Protein 2YZ8 (pdb70)

B-factor: mean 21.52, std 5.82, range [11.27, 59.49]

Radius of gyration: 12.81 Å; Cα contacts (8 Å, |Δi|>4): 203; chains: 1; bounding box: 39×22×26 Å

Nearest PDB structures (foldseek):
  2yz8-assembly1_A  TM=1.011E+00  e=6.140E-19  Homo sapiens
  2edl-assembly1_A  TM=9.535E-01  e=2.512E-12  Homo sapiens
  2edh-as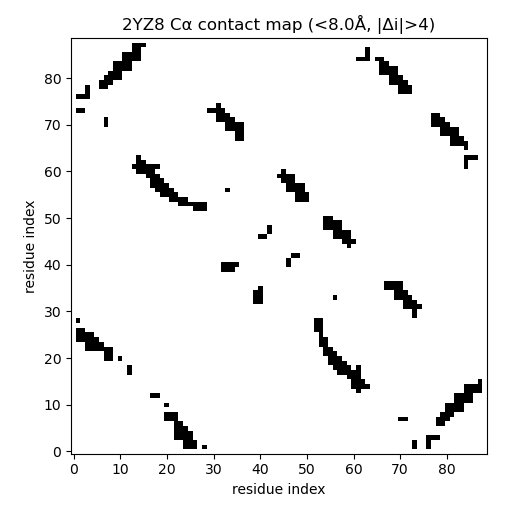sembly1_A  TM=9.503E-01  e=4.238E-12  Homo sapiens
  2edr-assembly1_A  TM=9.315E-01  e=1.920E-11  Homo sapiens
  2edt-assembly1_A  TM=9.266E-01  e=1.467E-10  Homo sapiens

Sequence (89 aa):
PVRFQEALKDLEVLEGGAATLRCVLSSVAAPVKWCYGNNVLRPGDKYSLRQEGALELVVRNLRPQDSGRYSCSFGDQTTSATLTVTALP

Secondary structure (DSSP, 8-state):
---EEE----EEEETTS-EEEE-EESS-----EEEETTEEP--SSSEEEE-----EEEE-S--GGG-EEEEEEETTEEEEEEEEEE---

InterPro domains:
  IPR000048 IQ motif, EF-hand binding site [PF00612] (4874-4893)
  IPR000048 IQ motif, EF-hand binding site [SM00015] (4871-4893)
  IPR000219 Dbl homology domain [PF00621] (5697-5871)
  IPR000219 Dbl homology domain [PS50010] (5693-5877)
  IPR000219 Dbl homology domain [SM00325] (5697-5876)
  IPR000719 Protein kinase domain [PF00069] (6468-6721)
  IPR000719 Protein kinase domain [PF00069] (7675-7924)
  IPR000719 Protein kinase domain [PS50011] (6468-6721)
  IPR000719 Protein kinase domain [PS50011] (7672-7924)
  IPR000719 Protein kinase domain [SM00220] (6468-6721)
  IPR000719 Protein kinase domain [SM00220] (7672-7924)
  IPR001452 SH3 domain [PS50002] (5600-5667)
  IPR001849 Pleckstrin homology domain [PS50003] (5895-6004)
  IPR001849 Pleckstrin homology domain [SM00233] (5896-6006)
  IPR003598 Immunoglobulin subtype 2 [SM00408] (22-89)
  IPR003598 Immunoglobulin subtype 2 [SM00408] (122-191)
  IPR003598 Immunoglobulin subtype 2 [SM00408] (250-318)
  IPR003598 Immunoglobulin subtype 2 [SM00408] (345-411)
  IPR003598 Immunoglobulin subtype 2 [SM00408] (721-785)
  IPR003598 Immunoglobulin subtype 2 [SM00408] (810-877)

GO terms:
  GO:0070273 phosphatidylinositol-4-phosphate binding (F, IDA)
  GO:0005546 phosphatidylinositol-4,5-bisphosphate binding (F, IDA)
  GO:0005547 phosphatidylinositol-3,4,5-trisphosphate binding (F, IDA)
  GO:0032266 phosphatidylinositol-3-phosphate binding (F, IDA)
  GO:0043325 phosphatidylinositol-3,4-bisphosphate binding (F, IDA)
  GO:0010314 phosphatidylinositol-5-phosphate binding (F, IDA)
  GO:0005085 guanyl-nucleotide exchange factor activity (F, TAS)
  GO:0005829 cytosol (C, TAS)
  GO:0051056 regulation of small GTPase mediated signal transduction (P, TAS)
  GO:0005515 protein binding (F, IPI)
  GO:0045214 sarcomere organization (P, TAS)
  GO:0030506 ankyrin binding (F, IPI)
  GO:0031432 titin binding (F, IPI)
  GO:0005829 cytosol (C, IDA)

Solvent-accessible surface area: 5392 Å² total

Organism: Homo sapiens (NCBI:txid9606)

CATH classification: 2.60.40.10

Foldseek 3Di:
DKAFPFFWEAEEEEAQAKDKIDTFIPWFDDDKWKDFPNHTDDDDPQWHWDDDTGTIIIGHRGDQVSWFKMKMDDDPYIHIYTYGYDYDD

Structure (mmCIF, N/CA/C/O backbone):
data_2YZ8
#
_entry.id   2YZ8
#
_cell.length_a   43.358
_cell.length_b   43.358
_cell.length_c   102.316
_cell.angle_alpha   90.00
_cell.angle_beta   90.00
_cell.angle_gamma   90.00
#
_symmetry.space_group_name_H-M   'P 43 21 2'
#
loop_
_entity.id
_entity.type
_entity.pdbx_description
1 polymer Obscurin
2 water water
#
loop_
_atom_site.group_PDB
_atom_site.id
_atom_site.type_symbol
_atom_site.label_atom_id
_atom_site.label_alt_id
_atom_site.label_comp_id
_atom_site.label_asym_id
_atom_site.label_entity_id
_atom_site.label_seq_id
_atom_site.pdb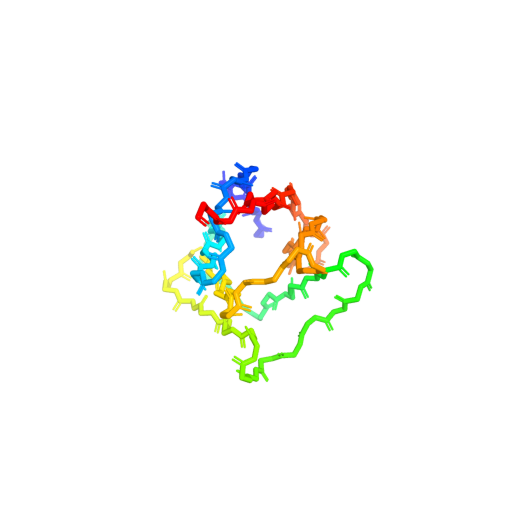x_PDB_ins_code
_atom_site.Cartn_x
_atom_site.Cartn_y
_atom_site.Cartn_z
_atom_site.occupancy
_atom_site.B_iso_or_equiv
_atom_site.auth_seq_id
_atom_site.auth_comp_id
_atom_site.auth_asym_id
_atom_site.auth_atom_id
_atom_site.pdbx_PDB_model_num
ATOM 1 N N . PRO A 1 8 ? 25.444 12.597 34.807 1.00 24.42 459 PRO A N 1
ATOM 2 C CA . PRO A 1 8 ? 24.328 11.803 35.319 1.00 24.40 459 PRO A CA 1
ATOM 3 C C . PRO A 1 8 ? 23.211 12.682 35.884 1.00 24.37 459 PRO A C 1
ATOM 4 O O . PRO A 1 8 ? 23.483 13.652 36.595 1.00 24.49 459 PRO A O 1
ATOM 8 N N . VAL A 1 9 ? 21.966 12.332 35.567 1.00 24.16 460 VAL A N 1
ATOM 9 C CA . VAL A 1 9 ? 20.810 13.176 35.871 1.00 24.02 460 VAL A CA 1
ATOM 10 C C . VAL A 1 9 ? 20.415 13.120 37.351 1.00 24.02 460 VAL A C 1
ATOM 11 O O . VAL A 1 9 ? 20.212 12.042 37.913 1.00 24.16 460 VAL A O 1
ATOM 15 N N . ARG A 1 10 ? 20.314 14.296 37.966 1.00 23.84 461 ARG A N 1
ATOM 16 C CA . ARG A 1 10 ? 19.971 14.435 39.380 1.00 23.94 461 ARG A CA 1
ATOM 17 C C . ARG A 1 10 ? 18.768 15.358 39.541 1.00 23.86 461 ARG A C 1
ATOM 18 O O . ARG A 1 10 ? 18.520 16.215 38.692 1.00 24.01 461 ARG A O 1
ATOM 26 N N . PHE A 1 11 ? 18.024 15.189 40.631 1.00 24.07 462 PHE A N 1
ATOM 27 C CA . PHE A 1 11 ? 17.003 16.167 40.999 1.00 24.02 462 PHE A CA 1
ATOM 28 C C . PHE A 1 11 ? 17.683 17.437 41.491 1.00 24.27 462 PHE A C 1
ATOM 29 O O . PHE A 1 11 ? 18.202 17.487 42.600 1.00 24.30 462 PHE A O 1
ATOM 37 N N . GLN A 1 12 ? 17.710 18.447 40.626 1.00 24.41 463 GLN A N 1
ATOM 38 C CA . GLN A 1 12 ? 18.353 19.723 40.925 1.00 24.52 463 GLN A CA 1
ATOM 39 C C . GLN A 1 12 ? 17.551 20.498 41.969 1.00 24.60 463 GLN A C 1
ATOM 40 O O . GLN A 1 12 ? 18.123 21.142 42.850 1.00 24.26 463 GLN A O 1
ATOM 46 N N . GLU A 1 13 ? 16.226 20.430 41.854 1.00 24.39 464 GLU A N 1
ATOM 47 C CA . GLU A 1 13 ? 15.327 20.993 42.859 1.00 24.41 464 GLU A CA 1
ATOM 48 C C . GLU A 1 13 ? 14.428 19.895 43.402 1.00 24.43 464 GLU A C 1
ATOM 49 O O . GLU A 1 13 ? 13.693 19.244 42.654 1.00 24.48 464 GLU A O 1
ATOM 52 N N . ALA A 1 14 ? 14.507 19.696 44.711 1.00 24.10 465 ALA A N 1
ATOM 53 C CA . ALA A 1 14 ? 13.743 18.671 45.403 1.00 24.16 465 ALA A CA 1
ATOM 54 C C . ALA A 1 14 ? 12.247 19.000 45.465 1.00 23.93 465 ALA A C 1
ATOM 55 O O . ALA A 1 14 ? 11.858 20.163 45.389 1.00 24.31 465 ALA A O 1
ATOM 57 N N . LEU A 1 15 ? 11.422 17.962 45.585 1.00 23.72 466 LEU A N 1
ATOM 58 C CA . LEU A 1 15 ? 10.010 18.108 45.964 1.00 23.53 466 LEU A CA 1
ATOM 59 C C . LEU A 1 15 ? 9.861 18.837 47.297 1.00 23.57 466 LEU A C 1
ATOM 60 O O . LEU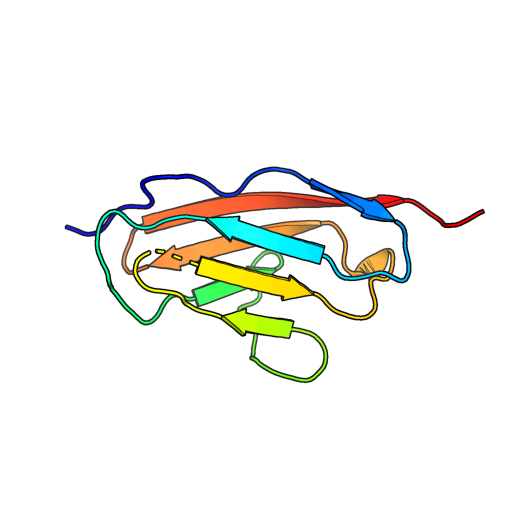 A 1 15 ? 10.647 18.619 48.217 1.00 23.51 466 LEU A O 1
ATOM 65 N N . LYS A 1 16 ? 8.839 19.682 47.394 1.00 23.72 467 LYS A N 1
ATOM 66 C CA . LYS A 1 16 ? 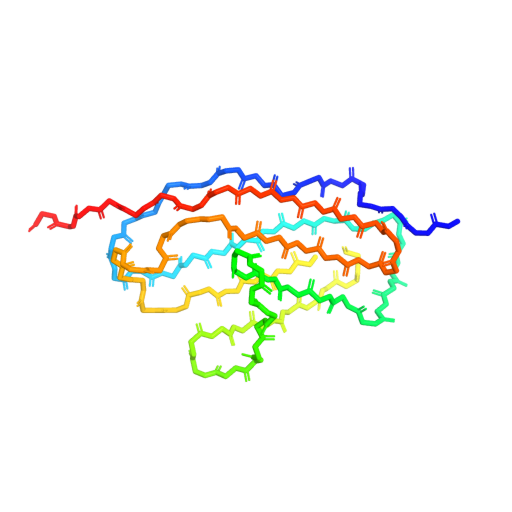8.572 20.468 48.595 1.00 23.77 467 LYS A CA 1
ATOM 67 C C . LYS A 1 16 ? 7.316 19.961 49.298 1.00 23.98 467 LYS A C 1
ATOM 68 O O . LYS A 1 16 ? 6.351 19.559 48.638 1.00 24.17 467 LYS A O 1
ATOM 71 N N . ASP A 1 17 ? 7.342 19.971 50.630 1.00 23.93 468 ASP A N 1
ATOM 72 C CA . ASP A 1 17 ? 6.165 19.667 51.443 1.00 24.19 468 ASP A CA 1
ATOM 73 C C . ASP A 1 17 ? 5.079 20.701 51.179 1.00 24.22 468 ASP A C 1
ATOM 74 O O . ASP A 1 17 ? 5.351 21.902 51.199 1.00 24.47 468 ASP A O 1
ATOM 79 N N . LEU A 1 18 ? 3.854 20.238 50.948 1.00 23.87 469 LEU A N 1
ATOM 80 C CA . LEU A 1 18 ? 2.725 21.146 50.723 1.00 23.86 469 LEU A CA 1
ATOM 81 C C . LEU A 1 18 ? 1.509 20.890 51.599 1.00 23.34 469 LEU A C 1
ATOM 82 O O . LEU A 1 18 ? 1.273 19.771 52.051 1.00 23.14 469 LEU A O 1
ATOM 87 N N . GLU A 1 19 ? 0.744 21.955 51.818 1.00 23.04 470 GLU A N 1
ATOM 88 C CA . GLU A 1 19 ? -0.527 21.896 52.529 1.00 23.14 470 GLU A CA 1
ATOM 89 C C . GLU A 1 19 ? -1.604 22.522 51.649 1.00 22.80 470 GLU A C 1
ATOM 90 O O . GLU A 1 19 ? -1.504 23.690 51.277 1.00 22.58 470 GLU A O 1
ATOM 96 N N . VAL A 1 20 ? -2.624 21.737 51.315 1.00 22.74 471 VAL A N 1
ATOM 97 C CA . VAL A 1 20 ? -3.666 22.164 50.377 1.00 22.87 471 VAL A CA 1
ATOM 98 C C . VAL A 1 20 ? -5.046 21.873 50.965 1.00 22.91 471 VAL A C 1
ATOM 99 O O . VAL A 1 20 ? -5.215 20.893 51.692 1.00 22.56 471 VAL A O 1
ATOM 103 N N . LEU A 1 21 ? -6.020 22.726 50.646 1.00 22.91 472 LEU A N 1
ATOM 104 C CA . LEU A 1 21 ? -7.414 22.509 51.042 1.00 23.09 472 LEU A CA 1
ATOM 105 C C . LEU A 1 21 ? -8.014 21.279 50.365 1.00 23.04 472 LEU A C 1
ATOM 106 O O . LEU A 1 21 ? -7.671 20.955 49.226 1.00 23.15 472 LEU A O 1
ATOM 111 N N . GLU A 1 22 ? -8.917 20.613 51.078 1.00 23.10 473 GLU A N 1
ATOM 112 C CA . GLU A 1 22 ? -9.734 19.525 50.544 1.00 23.42 473 GLU A CA 1
ATOM 113 C C . GLU A 1 22 ? -10.522 20.000 49.316 1.00 23.47 473 GLU A C 1
ATOM 114 O O . GLU A 1 22 ? -10.958 21.152 4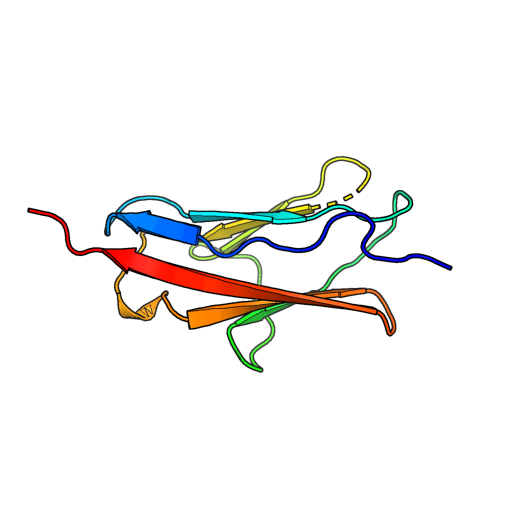9.263 1.00 23.49 473 GLU A O 1
ATOM 120 N N . GLY A 1 23 ? -10.687 19.117 48.334 1.00 23.50 474 GLY A N 1
ATOM 121 C CA . GLY A 1 23 ? -11.516 19.402 47.162 1.00 23.77 474 GLY A CA 1
ATOM 122 C C . GLY A 1 23 ? -10.812 20.030 45.971 1.00 24.05 474 GLY A C 1
ATOM 123 O O . GLY A 1 23 ? -11.336 20.006 44.853 1.00 24.16 474 GLY A O 1
ATOM 124 N N . GLY A 1 24 ? -9.626 20.590 46.199 1.00 24.21 475 GLY A N 1
ATOM 125 C CA . GLY A 1 24 ? -8.895 21.285 45.145 1.00 24.67 475 GLY A CA 1
ATOM 126 C C . GLY A 1 24 ? -8.097 20.362 44.243 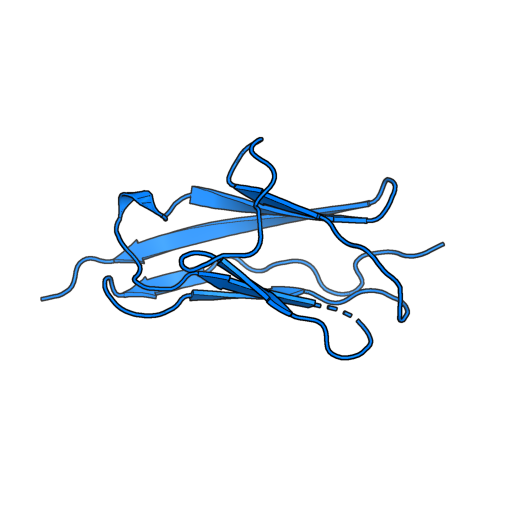1.00 24.79 475 GLY A C 1
ATOM 127 O O . GLY A 1 24 ? -8.519 19.245 43.936 1.00 25.05 475 GLY A O 1
ATOM 128 N N . ALA A 1 25 ? -6.947 20.855 43.798 1.00 24.81 476 ALA A N 1
ATOM 129 C CA . ALA A 1 25 ? -5.965 20.044 43.098 1.00 24.43 476 ALA A CA 1
ATOM 130 C C . ALA A 1 25 ? -4.606 20.360 43.695 1.00 24.19 476 ALA A C 1
ATOM 131 O O . ALA A 1 25 ? -4.284 21.522 43.939 1.00 24.58 476 ALA A O 1
ATOM 133 N N . ALA A 1 26 ? -3.822 19.321 43.954 1.00 23.73 477 ALA A N 1
ATOM 134 C CA . ALA A 1 26 ? -2.468 19.489 44.465 1.00 23.03 477 ALA A CA 1
ATOM 135 C C . ALA A 1 26 ? -1.482 19.375 43.311 1.00 22.40 477 ALA A C 1
ATOM 136 O O . ALA A 1 26 ? -1.532 18.411 42.552 1.00 22.41 477 ALA A O 1
ATOM 138 N N . THR A 1 27 ? -0.603 20.364 43.172 1.00 21.65 478 THR A N 1
ATOM 139 C CA . THR A 1 27 ? 0.459 20.302 42.168 1.00 21.12 478 THR A CA 1
ATOM 140 C C . THR A 1 27 ? 1.826 20.138 42.824 1.00 20.69 478 THR A C 1
ATOM 141 O O . THR A 1 27 ? 2.353 21.077 43.425 1.00 20.89 478 THR A O 1
ATOM 145 N N . LEU A 1 28 ? 2.384 18.937 42.701 1.00 20.09 479 LEU A N 1
ATOM 146 C CA . LEU A 1 28 ? 3.712 18.630 43.222 1.00 19.71 479 LEU A CA 1
ATOM 147 C C . LEU A 1 28 ? 4.751 18.842 42.128 1.00 19.16 479 LEU A C 1
ATOM 148 O O . LEU A 1 28 ? 4.655 18.253 41.047 1.00 18.53 479 LEU A O 1
ATOM 153 N N . ARG A 1 29 ? 5.739 19.686 42.413 1.00 18.46 480 ARG A N 1
ATOM 154 C CA . ARG A 1 29 ? 6.726 20.081 41.406 1.00 18.06 480 ARG A CA 1
ATOM 155 C C . ARG A 1 29 ? 8.158 19.807 41.850 1.00 17.80 480 ARG A C 1
ATOM 156 O O . ARG A 1 29 ? 8.523 20.076 42.996 1.00 17.41 480 ARG A O 1
ATOM 164 N N . CYS A 1 30 ? 8.965 19.283 40.930 1.00 17.25 481 CYS A N 1
ATOM 165 C CA . CYS A 1 30 ? 10.408 19.180 41.133 1.00 17.28 481 CYS A CA 1
ATOM 166 C C . CYS A 1 30 ? 11.147 19.407 39.817 1.00 16.93 481 CYS A C 1
ATOM 167 O O . CYS A 1 30 ? 10.521 19.540 38.761 1.00 17.30 481 CYS A O 1
ATOM 170 N N . VAL A 1 31 ? 12.475 19.476 39.881 1.00 16.72 482 VAL A N 1
ATOM 171 C CA . VAL A 1 31 ? 13.280 19.828 38.706 1.00 16.70 482 VAL A CA 1
ATOM 172 C C . VAL A 1 31 ? 14.501 18.920 38.559 1.00 16.61 482 VAL A C 1
ATOM 173 O O . VAL A 1 31 ? 15.206 18.654 39.535 1.00 15.92 482 VAL A O 1
ATOM 177 N N . LEU A 1 32 ? 14.737 18.449 37.336 1.00 16.60 483 LEU A N 1
ATOM 178 C CA . LEU A 1 32 ? 15.912 17.639 37.004 1.00 17.03 483 LEU A CA 1
ATOM 179 C C . LEU A 1 32 ? 17.078 18.520 36.548 1.00 17.01 483 LEU A C 1
ATOM 180 O O . LEU A 1 32 ? 16.876 19.674 36.162 1.00 17.03 483 LEU A O 1
ATOM 185 N N . SER A 1 33 ? 18.289 17.962 36.573 1.00 17.23 484 SER A N 1
ATOM 186 C CA . SER A 1 33 ? 19.504 18.677 36.140 1.00 17.11 484 SER A CA 1
ATOM 187 C C . SER A 1 33 ? 19.654 18.748 34.620 1.00 17.23 484 SER A C 1
ATOM 188 O O . SER A 1 33 ? 20.484 19.506 34.103 1.00 16.89 484 SER A O 1
ATOM 191 N N . SER A 1 34 ? 18.872 17.937 33.913 1.00 17.33 485 SER A N 1
ATOM 192 C CA . SER A 1 34 ? 18.737 18.059 32.464 1.00 17.60 485 SER A CA 1
ATOM 193 C C . SER A 1 34 ? 17.407 17.460 32.011 1.00 17.34 485 SER A C 1
ATOM 194 O O . SER A 1 34 ? 16.711 16.812 32.793 1.00 17.10 485 SER A O 1
ATOM 197 N N . VAL A 1 35 ? 17.047 17.697 30.755 1.00 16.92 486 VAL A N 1
ATOM 198 C CA . VAL A 1 35 ? 15.801 17.172 30.208 1.00 16.70 486 VAL A CA 1
ATOM 199 C C . VAL A 1 35 ? 15.956 15.668 30.003 1.00 16.49 486 VAL A C 1
ATOM 200 O O . VAL A 1 35 ? 16.655 15.226 29.090 1.00 16.64 486 VAL A O 1
ATOM 204 N N . ALA A 1 36 ? 15.333 14.887 30.880 1.00 16.30 487 ALA A N 1
ATOM 205 C CA . ALA A 1 36 ? 15.391 13.430 30.785 1.00 16.05 487 ALA A CA 1
ATOM 206 C C . ALA A 1 36 ? 14.040 12.807 31.120 1.00 15.90 487 ALA A C 1
ATOM 207 O O . ALA A 1 36 ? 13.210 13.433 31.777 1.00 16.00 487 ALA A O 1
ATOM 209 N N . ALA A 1 37 ? 13.827 11.579 30.650 1.00 15.79 488 ALA A N 1
ATOM 210 C CA . ALA A 1 37 ? 12.579 10.843 30.875 1.00 15.91 488 ALA A CA 1
ATOM 211 C C . ALA A 1 37 ? 12.788 9.349 30.617 1.00 16.10 488 ALA A C 1
ATOM 212 O O . ALA A 1 37 ? 13.759 8.972 29.962 1.00 15.59 488 ALA A O 1
ATOM 214 N N . PRO A 1 38 ? 11.882 8.489 31.129 1.00 16.35 489 PRO A N 1
ATOM 215 C CA . PRO A 1 38 ? 10.730 8.794 31.975 1.00 16.30 489 PRO A CA 1
ATOM 216 C C . PRO A 1 38 ? 11.039 8.809 33.477 1.00 16.37 489 PRO A C 1
ATOM 217 O O . PRO A 1 38 ? 11.933 8.104 33.947 1.00 16.13 489 PRO A O 1
ATOM 221 N N . VAL A 1 39 ? 10.301 9.625 34.218 1.00 16.17 490 VAL A N 1
ATOM 222 C CA . VAL A 1 39 ? 10.380 9.592 35.665 1.00 16.15 490 VAL A CA 1
ATOM 223 C C . VAL A 1 39 ? 9.229 8.739 36.190 1.00 15.72 490 VAL A C 1
ATOM 224 O O . VAL A 1 39 ? 8.242 8.515 35.485 1.00 15.10 490 VAL A O 1
ATOM 228 N N . LYS A 1 40 ? 9.375 8.241 37.411 1.00 15.42 491 LYS A N 1
ATOM 229 C CA . LYS A 1 40 ? 8.301 7.515 38.072 1.00 15.46 491 LYS A CA 1
ATOM 230 C C . LYS A 1 40 ? 7.875 8.290 39.307 1.00 15.69 491 LYS A C 1
ATOM 231 O O . LYS A 1 40 ? 8.718 8.791 40.051 1.00 15.25 491 LYS A O 1
ATOM 234 N N . TRP A 1 41 ? 6.567 8.410 39.496 1.00 16.28 492 TRP A N 1
ATOM 235 C CA . TRP A 1 41 ? 5.998 9.015 40.696 1.00 17.18 492 TRP A CA 1
ATOM 236 C C . TRP A 1 41 ? 5.389 7.935 41.587 1.00 17.88 492 TRP A C 1
ATOM 237 O O . TRP A 1 41 ? 4.838 6.946 41.089 1.00 18.07 492 TRP A O 1
ATOM 248 N N . CYS A 1 42 ? 5.494 8.127 42.898 1.00 18.61 493 CYS A N 1
ATOM 249 C CA . CYS A 1 42 ? 4.970 7.168 43.865 1.00 19.54 493 CYS A CA 1
ATOM 250 C C . CYS A 1 42 ? 4.168 7.843 44.964 1.00 19.15 493 CYS A C 1
ATOM 251 O O . CYS A 1 42 ? 4.447 8.972 45.350 1.00 19.09 493 CYS A O 1
ATOM 254 N N . TYR A 1 43 ? 3.174 7.127 45.467 1.00 19.14 494 TYR A N 1
ATOM 255 C CA . TYR A 1 43 ? 2.517 7.487 46.709 1.00 18.68 494 TYR A CA 1
ATOM 256 C C . TYR A 1 43 ? 2.854 6.370 47.699 1.00 19.03 494 TYR A C 1
ATOM 257 O O . TYR A 1 43 ? 2.440 5.223 47.515 1.00 18.75 494 TYR A O 1
ATOM 266 N N . GLY A 1 44 ? 3.621 6.712 48.735 1.00 19.16 495 GLY A N 1
ATOM 267 C CA . GLY A 1 44 ? 4.270 5.700 49.575 1.00 19.29 495 GLY A CA 1
ATOM 268 C C . GLY A 1 44 ? 5.177 4.838 48.705 1.00 19.16 495 GLY A C 1
ATOM 269 O O . GLY A 1 44 ? 6.056 5.357 47.996 1.00 19.40 495 GLY A O 1
ATOM 270 N N . ASN A 1 45 ? 4.947 3.530 48.726 1.00 18.64 496 ASN A N 1
ATOM 271 C CA . ASN A 1 45 ? 5.683 2.617 47.849 1.00 18.51 496 ASN A CA 1
ATOM 272 C C . ASN A 1 45 ? 4.921 2.226 46.580 1.00 18.57 496 ASN A C 1
ATOM 273 O O . ASN A 1 45 ? 5.389 1.387 45.810 1.00 18.55 496 ASN A O 1
ATOM 278 N N . ASN A 1 46 ? 3.767 2.853 46.363 1.00 18.71 497 ASN A N 1
ATOM 279 C CA . ASN A 1 46 ? 2.916 2.558 45.211 1.00 19.24 497 ASN A CA 1
ATOM 280 C C . ASN A 1 46 ? 3.214 3.464 44.019 1.00 19.11 497 ASN A C 1
ATOM 281 O O . ASN A 1 46 ? 3.049 4.678 44.103 1.00 18.53 497 ASN A O 1
ATOM 286 N N . VAL A 1 47 ? 3.628 2.864 42.906 1.00 18.95 498 VAL A N 1
ATOM 287 C CA . VAL A 1 47 ? 3.918 3.623 41.688 1.00 19.52 498 VAL A CA 1
ATOM 288 C C . VAL A 1 47 ? 2.611 4.031 41.019 1.00 19.58 498 VAL A C 1
ATOM 289 O O . VAL A 1 47 ? 1.725 3.201 40.794 1.00 19.86 498 VAL A O 1
ATOM 293 N N . LEU A 1 48 ? 2.505 5.321 40.725 1.00 19.80 499 LEU A N 1
ATOM 294 C CA . LEU A 1 48 ? 1.271 5.914 40.241 1.00 19.85 499 LEU A CA 1
ATOM 295 C C . LEU A 1 48 ? 1.114 5.743 38.739 1.00 19.83 499 LEU A C 1
ATOM 296 O O . LEU A 1 48 ? 2.100 5.756 37.994 1.00 19.86 499 LEU A O 1
ATOM 301 N N . ARG A 1 49 ? -0.137 5.582 38.318 1.00 19.98 500 ARG A N 1
ATOM 302 C CA . ARG A 1 49 ? -0.500 5.498 36.908 1.00 20.41 500 ARG A CA 1
ATOM 303 C C . ARG A 1 49 ? -1.207 6.781 36.490 1.00 20.29 500 ARG A C 1
ATOM 304 O O . ARG A 1 49 ? -2.089 7.258 37.201 1.00 20.22 500 ARG A O 1
ATOM 312 N N . PRO A 1 50 ? -0.840 7.339 35.326 1.00 20.65 501 PRO A N 1
ATOM 313 C CA . PRO A 1 50 ? -1.607 8.474 34.814 1.00 20.82 501 PRO A CA 1
ATOM 314 C C . PRO A 1 50 ? -3.060 8.049 34.617 1.00 21.24 501 PRO A C 1
ATOM 315 O O . PRO A 1 50 ? -3.316 6.963 34.090 1.00 21.19 501 PRO A O 1
ATOM 319 N N . GLY A 1 51 ? -3.995 8.878 35.069 1.00 21.55 502 GLY A N 1
ATOM 320 C CA . GLY A 1 51 ? -5.421 8.559 34.978 1.00 21.96 502 GLY A CA 1
ATOM 321 C C . GLY A 1 51 ? -6.279 9.765 35.301 1.00 22.24 502 GLY A C 1
ATOM 322 O O . GLY A 1 51 ? -5.874 10.903 35.061 1.00 22.76 502 GLY A O 1
ATOM 323 N N . ASP A 1 52 ? -7.470 9.520 35.836 1.00 22.37 503 ASP A N 1
ATOM 324 C CA . ASP A 1 52 ? -8.361 10.603 36.251 1.00 22.40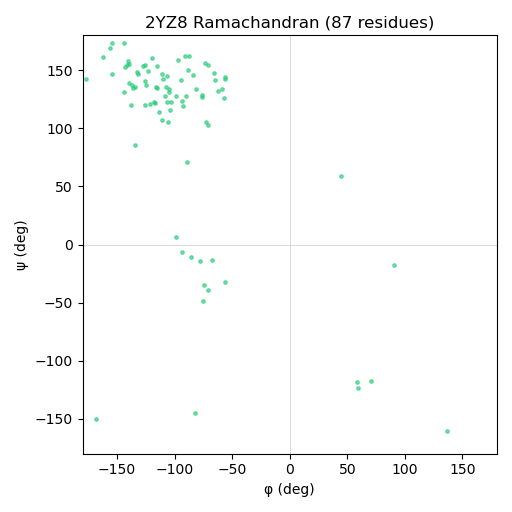 503 ASP A CA 1
ATOM 325 C C . ASP A 1 52 ? -7.866 11.257 37.541 1.00 22.12 503 ASP A C 1
ATOM 326 O O . ASP A 1 52 ? -7.986 12.469 37.714 1.00 22.35 503 ASP A O 1
ATOM 331 N N . LYS A 1 53 ? -7.289 10.449 38.426 1.00 21.65 504 LYS A N 1
ATOM 332 C CA . LYS A 1 53 ? -6.782 10.926 39.712 1.00 21.20 504 LYS A CA 1
ATOM 333 C C . LYS A 1 53 ? -5.465 11.687 39.590 1.00 20.87 504 LYS A C 1
ATOM 334 O O . LYS A 1 53 ? -5.310 12.771 40.160 1.00 20.81 504 LYS A O 1
ATOM 340 N N . TYR A 1 54 ? -4.518 11.103 38.860 1.00 20.39 505 TYR A N 1
ATOM 341 C CA . TYR A 1 54 ? -3.186 11.667 38.736 1.00 20.25 505 TYR A CA 1
ATOM 342 C C . TYR A 1 54 ? -2.900 12.079 37.306 1.00 20.50 505 TYR A C 1
ATOM 343 O O . TYR A 1 54 ? -3.178 11.327 36.368 1.00 20.18 505 TYR A O 1
ATOM 352 N N . SER A 1 55 ? -2.344 13.275 37.149 1.00 20.55 506 SER A N 1
ATOM 353 C CA . SER A 1 55 ? -1.848 13.724 35.858 1.00 21.11 506 SER A CA 1
ATOM 354 C C . SER A 1 55 ? -0.344 13.941 35.988 1.00 21.39 506 SER A C 1
ATOM 355 O O . SER A 1 55 ? 0.110 14.703 36.854 1.00 21.43 506 SER A O 1
ATOM 358 N N . LEU A 1 56 ? 0.423 13.236 35.157 1.00 21.53 507 LEU A N 1
ATOM 359 C CA . LEU A 1 56 ? 1.883 13.308 35.190 1.00 22.19 507 LEU A CA 1
ATOM 360 C C . LEU A 1 56 ? 2.350 14.158 34.023 1.00 22.19 507 LEU A C 1
ATOM 361 O O . LEU A 1 56 ? 2.143 13.793 32.870 1.00 22.20 507 LEU A O 1
ATOM 366 N N . ARG A 1 57 ? 2.963 15.296 34.333 1.00 22.28 508 ARG A N 1
ATOM 367 C CA . ARG A 1 57 ? 3.304 16.286 33.314 1.00 22.46 508 ARG A CA 1
ATOM 368 C C . ARG A 1 57 ? 4.792 16.602 33.303 1.00 21.90 508 ARG A C 1
ATOM 369 O O . ARG A 1 57 ? 5.455 16.530 34.329 1.00 21.84 508 ARG A O 1
ATOM 377 N N . GLN A 1 58 ? 5.316 16.943 32.129 1.00 21.35 509 GLN A N 1
ATOM 378 C CA . GLN A 1 58 ? 6.711 17.344 32.024 1.00 20.59 509 GLN A CA 1
ATOM 379 C C . GLN A 1 58 ? 6.830 18.563 31.107 1.00 20.16 509 GLN A C 1
ATOM 380 O O . GLN A 1 58 ? 6.160 18.641 30.077 1.00 19.54 509 GLN A O 1
ATOM 386 N N . GLU A 1 59 ? 7.651 19.522 31.532 1.00 19.89 510 GLU A N 1
ATOM 387 C CA . GLU A 1 59 ? 7.972 20.705 30.743 1.00 19.87 510 GLU A CA 1
ATOM 388 C C . GLU A 1 59 ? 9.481 20.930 30.798 1.00 19.93 510 GLU A C 1
ATOM 389 O O . GLU A 1 59 ? 9.979 21.692 31.626 1.00 19.86 510 GLU A O 1
ATOM 392 N N . GLY A 1 60 ? 10.198 20.253 29.904 1.00 20.48 511 GLY A N 1
ATOM 393 C CA . GLY A 1 60 ? 11.658 20.274 29.876 1.00 20.51 511 GLY A CA 1
ATOM 394 C C . GLY A 1 60 ? 12.200 19.510 31.067 1.00 20.63 511 GLY A C 1
ATOM 395 O O . GLY A 1 60 ? 11.966 18.308 31.203 1.00 21.07 511 GLY A O 1
ATOM 396 N N . ALA A 1 61 ? 12.921 20.215 31.932 1.00 20.57 512 ALA A N 1
ATOM 397 C CA . ALA A 1 61 ? 13.439 19.631 33.168 1.00 20.64 512 ALA A CA 1
ATOM 398 C C . ALA A 1 61 ? 12.458 19.762 34.344 1.00 20.85 512 ALA A C 1
ATOM 399 O O . ALA A 1 61 ? 12.662 19.146 35.402 1.00 20.85 512 ALA A O 1
ATOM 409 N N . LEU A 1 63 ? 9.225 18.939 36.352 1.00 22.00 514 LEU A N 1
ATOM 410 C CA . LEU A 1 63 ? 8.337 17.798 36.536 1.00 21.80 514 LEU A CA 1
ATOM 411 C C . LEU A 1 63 ? 7.173 18.181 37.439 1.00 20.70 514 LEU A C 1
ATOM 412 O O . LEU A 1 63 ? 7.340 18.919 38.408 1.00 20.68 514 LEU A O 1
ATOM 417 N N . GLU A 1 64 ? 5.995 17.661 37.118 1.00 19.70 515 GLU A N 1
ATOM 418 C CA . GLU A 1 64 ? 4.775 18.069 37.795 1.00 18.50 515 GLU A CA 1
ATOM 419 C C . GLU A 1 64 ? 3.825 16.877 37.955 1.00 17.44 515 GLU A C 1
ATOM 420 O O . GLU A 1 64 ? 3.579 16.136 36.997 1.00 17.35 515 GLU A O 1
ATOM 426 N N . LEU A 1 65 ? 3.311 16.697 39.170 1.00 15.85 516 LEU A N 1
ATOM 427 C CA . LEU A 1 65 ? 2.244 15.730 39.441 1.00 14.30 516 LEU A CA 1
ATOM 428 C C . LEU A 1 65 ? 1.013 16.469 39.942 1.00 13.54 516 LEU A C 1
ATOM 429 O O . LEU A 1 65 ? 1.066 17.189 40.944 1.00 13.30 516 LEU A O 1
ATOM 434 N N . VAL A 1 66 ? -0.094 16.283 39.238 1.00 12.46 517 VAL A N 1
ATOM 435 C CA . VAL A 1 66 ? -1.353 16.880 39.631 1.00 11.99 517 VAL A CA 1
ATOM 436 C C . VAL A 1 66 ? -2.212 15.794 40.267 1.00 11.84 517 VAL A C 1
ATOM 437 O O . VAL A 1 66 ? -2.460 14.748 39.668 1.00 11.27 517 VAL A O 1
ATOM 441 N N . VAL A 1 67 ? -2.621 16.043 41.505 1.00 12.16 518 VAL A N 1
ATOM 442 C CA . VAL A 1 67 ? -3.521 15.157 42.230 1.00 12.73 518 VAL A CA 1
ATOM 443 C C . VAL A 1 67 ? -4.872 15.854 42.254 1.00 13.25 518 VAL A C 1
ATOM 444 O O . VAL A 1 67 ? -5.054 16.832 42.976 1.00 13.66 518 VAL A O 1
ATOM 448 N N . ARG A 1 68 ? -5.807 15.364 41.449 1.00 13.95 519 ARG A N 1
ATOM 449 C CA . ARG A 1 68 ? -7.109 16.004 41.301 1.00 14.49 519 ARG A CA 1
ATOM 450 C C . ARG A 1 68 ? -8.105 15.506 42.350 1.00 14.86 519 ARG A C 1
ATOM 451 O O . ARG A 1 68 ? -7.884 14.465 42.975 1.00 14.94 519 ARG A O 1
ATOM 459 N N . ASN A 1 69 ? -9.185 16.265 42.542 1.00 15.17 520 ASN A N 1
ATOM 460 C CA . ASN A 1 69 ? -10.228 15.951 43.531 1.00 15.79 520 ASN A CA 1
ATOM 461 C C . ASN A 1 69 ? -9.661 15.529 44.894 1.00 16.25 520 ASN A C 1
ATOM 462 O O . ASN A 1 69 ? -9.936 14.424 45.384 1.00 16.35 520 ASN A O 1
ATOM 467 N N . LEU A 1 70 ? -8.870 16.415 45.499 1.00 16.77 521 LEU A N 1
ATOM 468 C CA . LEU A 1 70 ? -8.200 16.110 46.762 1.00 17.25 521 LEU A CA 1
ATOM 469 C C . LEU A 1 70 ? -9.155 15.712 47.881 1.00 17.55 521 LEU A C 1
ATOM 470 O O . LEU A 1 70 ? -10.112 16.433 48.190 1.00 17.49 521 LEU A O 1
ATOM 475 N N . ARG A 1 71 ? -8.874 14.549 48.461 1.00 17.51 522 ARG A N 1
ATOM 476 C CA . ARG A 1 71 ? -9.568 14.032 49.629 1.00 17.76 522 ARG A CA 1
ATOM 477 C C . ARG A 1 71 ? -8.508 13.880 50.721 1.00 17.65 522 ARG A C 1
ATOM 478 O O . ARG A 1 71 ? -7.321 13.824 50.401 1.00 17.30 522 ARG A O 1
ATOM 486 N N . PRO A 1 72 ? -8.919 13.799 52.009 1.00 17.98 523 PRO A N 1
ATOM 487 C CA . PRO A 1 72 ? -7.929 13.533 53.066 1.00 18.10 523 PRO A CA 1
ATOM 488 C C . PRO A 1 72 ? -7.111 12.246 52.860 1.00 18.26 523 PRO A C 1
ATOM 489 O O . PRO A 1 72 ? -5.946 12.197 53.252 1.00 18.73 523 PRO A O 1
ATOM 493 N N . GLN A 1 73 ? -7.720 11.227 52.256 1.00 18.53 524 GLN A N 1
ATOM 494 C CA . GLN A 1 73 ? -7.056 9.947 51.962 1.00 18.89 524 GLN A CA 1
ATOM 495 C C . GLN A 1 73 ? -5.960 10.068 50.906 1.00 19.25 524 GLN A C 1
ATOM 496 O O . GLN A 1 73 ? -5.185 9.126 50.711 1.00 19.62 524 GLN A O 1
ATOM 502 N N . ASP A 1 74 ? -5.923 11.202 50.206 1.00 19.11 525 ASP A N 1
ATOM 503 C CA . ASP A 1 74 ? -4.892 11.466 49.203 1.00 19.36 525 ASP A CA 1
ATOM 504 C C . ASP A 1 74 ? -3.640 12.055 49.839 1.00 19.15 525 ASP A C 1
ATOM 505 O O . ASP A 1 74 ? -2.611 12.170 49.183 1.00 19.56 525 ASP A O 1
ATOM 510 N N . SER A 1 75 ? -3.735 12.436 51.112 1.00 19.37 526 SER A N 1
ATOM 511 C CA . SER A 1 75 ? -2.602 13.010 51.825 1.00 18.81 526 SER A CA 1
ATOM 512 C C . SER A 1 75 ? -1.577 11.929 52.157 1.00 19.09 526 SER A C 1
ATOM 513 O O . SER A 1 75 ? -1.914 10.742 52.234 1.00 19.14 526 SER A O 1
ATOM 516 N N . GLY A 1 76 ? -0.330 12.348 52.355 1.00 18.94 527 GLY A N 1
ATOM 517 C CA . GLY A 1 76 ? 0.756 11.438 52.721 1.00 19.15 527 GLY A CA 1
ATOM 518 C C . GLY A 1 76 ? 2.011 11.747 51.927 1.00 19.49 527 GLY A C 1
ATOM 519 O O . GLY A 1 76 ? 2.149 12.832 51.348 1.00 19.89 527 GLY A O 1
ATOM 520 N N . ARG A 1 77 ? 2.915 10.779 51.863 1.00 19.21 528 ARG A N 1
ATOM 521 C CA . ARG A 1 77 ? 4.190 10.974 51.197 1.00 19.26 528 ARG A CA 1
ATOM 522 C C . ARG A 1 77 ? 4.172 10.605 49.707 1.00 19.09 528 ARG A C 1
ATOM 523 O O . ARG A 1 77 ? 3.778 9.496 49.325 1.00 18.76 528 ARG A O 1
ATOM 531 N N . TYR A 1 78 ? 4.619 11.547 48.879 1.00 19.06 529 TYR A N 1
ATOM 532 C CA . TYR A 1 78 ? 4.811 11.301 47.462 1.00 19.57 529 TYR A CA 1
ATOM 533 C C . TYR A 1 78 ? 6.289 11.408 47.117 1.00 20.13 529 TYR A C 1
ATOM 534 O O . TYR A 1 78 ? 7.037 12.118 47.788 1.00 20.08 529 TYR A O 1
ATOM 543 N N . SER A 1 79 ? 6.699 10.712 46.056 1.00 19.97 530 SER A N 1
ATOM 544 C CA . SER A 1 79 ? 8.100 10.687 45.653 1.00 20.51 530 SER A CA 1
ATOM 545 C C . SER A 1 79 ? 8.219 10.674 44.140 1.00 19.95 530 SER A C 1
ATOM 546 O O . SER A 1 79 ? 7.314 10.206 43.445 1.00 19.38 530 SER A O 1
ATOM 549 N N . CYS A 1 80 ? 9.339 11.194 43.645 1.00 20.00 531 CYS A N 1
ATOM 550 C CA . CYS A 1 80 ? 9.655 11.140 42.218 1.00 19.76 531 CYS A CA 1
ATOM 551 C C . CYS A 1 80 ? 11.024 10.503 42.072 1.00 19.90 531 CYS A C 1
ATOM 552 O O . CYS A 1 80 ? 11.920 10.744 42.894 1.00 19.35 531 CYS A O 1
ATOM 5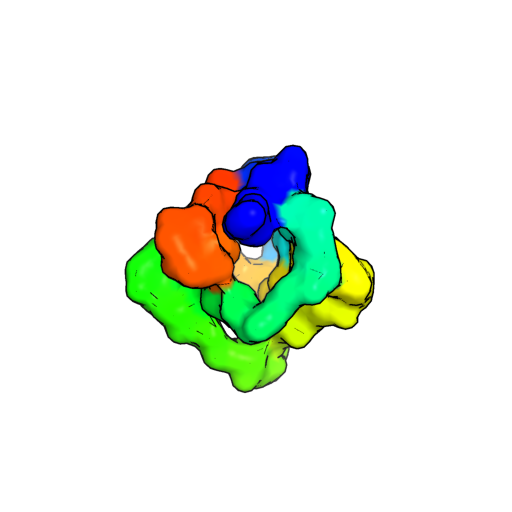55 N N . SER A 1 81 ? 11.177 9.668 41.046 1.00 19.72 532 SER A N 1
ATOM 556 C CA . SER A 1 81 ? 12.409 8.914 40.860 1.00 19.96 532 SER A CA 1
ATOM 557 C C . SER A 1 81 ? 12.839 8.848 39.406 1.00 19.76 532 SER A C 1
ATOM 558 O O . SER A 1 81 ? 12.011 8.685 38.506 1.00 19.52 532 SER A O 1
ATOM 561 N N . PHE A 1 82 ? 14.141 8.987 39.186 1.00 19.48 533 PHE A N 1
ATOM 562 C CA . PHE A 1 82 ? 14.720 8.794 37.862 1.00 19.33 533 PHE A CA 1
ATOM 563 C C . PHE A 1 82 ? 16.012 8.003 38.007 1.00 19.27 533 PHE A C 1
ATOM 564 O O . PHE A 1 82 ? 16.945 8.438 38.692 1.00 18.86 533 PHE A O 1
ATOM 572 N N . GLY A 1 83 ? 16.053 6.842 37.360 1.00 19.42 534 GLY A N 1
ATOM 573 C CA . GLY A 1 83 ? 17.186 5.936 37.475 1.00 19.99 534 GLY A CA 1
ATOM 574 C C . GLY A 1 83 ? 17.371 5.572 38.933 1.00 20.26 534 GLY A C 1
ATOM 575 O O . GLY A 1 83 ? 16.462 5.024 39.556 1.00 20.29 534 GLY A O 1
ATOM 576 N N . ASP A 1 84 ? 18.532 5.925 39.479 1.00 20.47 535 ASP A N 1
ATOM 577 C CA . ASP A 1 84 ? 18.867 5.664 40.886 1.00 20.84 535 ASP A CA 1
ATOM 578 C C . ASP A 1 84 ? 18.533 6.831 41.820 1.00 20.42 535 ASP A C 1
ATOM 579 O O . ASP A 1 84 ? 18.646 6.712 43.039 1.00 20.46 535 ASP A O 1
ATOM 584 N N . GLN A 1 85 ? 18.115 7.949 41.239 1.00 20.17 536 GLN A N 1
ATOM 585 C CA . GLN A 1 85 ? 17.881 9.182 41.981 1.00 19.97 536 GLN A CA 1
ATOM 586 C C . GLN A 1 85 ? 16.422 9.317 42.400 1.00 20.07 536 GLN A C 1
ATOM 587 O O . GLN A 1 85 ? 15.515 8.958 41.650 1.00 20.09 536 GLN A O 1
ATOM 593 N N . THR A 1 86 ? 16.200 9.832 43.605 1.00 19.77 537 THR A N 1
ATOM 594 C CA . THR A 1 86 ? 14.847 10.030 44.109 1.00 19.98 537 THR A CA 1
ATOM 595 C C . THR A 1 86 ? 14.729 11.333 44.887 1.00 19.99 537 THR A C 1
ATOM 596 O O . THR A 1 86 ? 15.714 11.832 45.430 1.00 19.81 537 THR A O 1
ATOM 600 N N . THR A 1 87 ? 13.514 11.869 44.938 1.00 20.08 538 THR A N 1
ATOM 601 C CA . THR A 1 87 ? 13.177 12.991 45.811 1.00 20.33 538 THR A CA 1
ATOM 602 C C . THR A 1 87 ? 11.790 12.724 46.390 1.00 20.70 538 THR A C 1
ATOM 603 O O . THR A 1 87 ? 11.000 11.994 45.790 1.00 21.00 538 THR A O 1
ATOM 607 N N . SER A 1 88 ? 11.497 13.301 47.548 1.00 20.88 539 SER A N 1
ATOM 608 C CA . SER A 1 88 ? 10.275 12.960 48.268 1.00 21.53 539 SER A CA 1
ATOM 609 C C . SER A 1 88 ? 9.804 14.096 49.179 1.00 21.55 539 SER A C 1
ATOM 610 O O . SER A 1 88 ? 10.623 14.818 49.730 1.00 21.48 539 SER A O 1
ATOM 613 N N . ALA A 1 89 ? 8.484 14.236 49.329 1.00 21.38 540 ALA A N 1
ATOM 614 C CA . ALA A 1 89 ? 7.893 15.219 50.243 1.00 21.72 540 ALA A CA 1
ATOM 615 C C . ALA A 1 89 ? 6.504 14.752 50.685 1.00 21.62 540 ALA A C 1
ATOM 616 O O . ALA A 1 89 ? 5.989 13.762 50.172 1.00 21.53 540 ALA A O 1
ATOM 618 N N . THR A 1 90 ? 5.888 15.471 51.618 1.00 21.80 541 THR A N 1
ATOM 619 C CA . THR A 1 90 ? 4.548 15.111 52.066 1.00 22.51 541 THR A CA 1
ATOM 620 C C . THR A 1 90 ? 3.491 16.116 51.630 1.00 22.35 541 THR A C 1
ATOM 621 O O . THR A 1 90 ? 3.744 17.321 51.547 1.00 22.82 541 THR A O 1
ATOM 625 N N . LEU A 1 91 ? 2.302 15.595 51.364 1.00 21.91 542 LEU A N 1
ATOM 626 C CA . LEU A 1 91 ? 1.136 16.403 51.083 1.00 21.64 542 LEU A CA 1
ATOM 627 C C . LEU A 1 91 ? 0.203 16.354 52.284 1.00 21.36 542 LEU A C 1
ATOM 628 O O . LEU A 1 91 ? -0.208 15.277 52.706 1.00 21.14 542 LEU A O 1
ATOM 633 N N . THR A 1 92 ? -0.108 17.520 52.843 1.00 21.57 543 THR A N 1
ATOM 634 C CA . THR A 1 92 ? -1.064 17.625 53.945 1.00 21.73 543 THR A CA 1
ATOM 635 C C . THR A 1 92 ? -2.366 18.190 53.390 1.00 22.04 543 THR A C 1
ATOM 636 O O . THR A 1 92 ? -2.359 19.183 52.659 1.00 21.91 543 THR A O 1
ATOM 640 N N . VAL A 1 93 ? -3.480 17.538 53.719 1.00 22.30 544 VAL A N 1
ATOM 641 C CA . VAL A 1 93 ? -4.792 17.992 53.263 1.00 21.90 544 VAL A CA 1
ATOM 642 C C . VAL A 1 93 ? -5.566 18.567 54.440 1.00 22.37 544 VAL A C 1
ATOM 643 O O . VAL A 1 93 ? -5.684 17.926 55.494 1.00 22.32 544 VAL A O 1
ATOM 647 N N . THR A 1 94 ? -6.063 19.792 54.263 1.00 22.49 545 THR A N 1
ATOM 648 C CA . THR A 1 94 ? -6.803 20.504 55.312 1.00 22.43 545 THR A CA 1
ATOM 649 C C . THR A 1 94 ? -8.289 20.487 54.980 1.00 22.30 545 THR A C 1
ATOM 650 O O . THR A 1 94 ? -8.682 20.760 53.835 1.00 22.02 545 THR A O 1
ATOM 654 N N . ALA A 1 95 ? -9.112 20.168 55.978 1.00 22.20 546 ALA A N 1
ATOM 655 C CA . ALA A 1 95 ? -10.557 20.086 55.780 1.00 22.11 546 ALA A CA 1
ATOM 656 C C . ALA A 1 95 ? -11.146 21.446 55.422 1.00 22.01 546 ALA A C 1
ATOM 657 O O . ALA A 1 95 ? -10.720 22.470 55.961 1.00 22.13 546 ALA A O 1
ATOM 659 N N . LEU A 1 96 ? -12.119 21.447 54.511 1.00 21.85 547 LEU A N 1
ATOM 660 C CA . LEU A 1 96 ? -12.811 22.671 54.105 1.00 21.84 547 LEU A CA 1
ATOM 661 C C . LEU A 1 96 ? -13.904 23.058 55.099 1.00 21.96 547 LEU A C 1
ATOM 662 O O . LEU A 1 96 ? -14.690 22.200 55.510 1.00 21.90 547 LEU A O 1
ATOM 667 N N . PRO A 1 97 ? -13.958 24.351 55.485 1.00 22.09 548 PRO A N 1
ATOM 668 C CA . PRO A 1 97 ? -15.046 24.878 56.312 1.00 22.16 548 PRO A CA 1
ATOM 669 C C . PRO A 1 97 ? -16.396 24.812 55.605 1.00 22.40 548 PRO A C 1
ATOM 670 O O . PRO A 1 97 ? -17.155 23.868 55.824 1.00 22.64 548 PRO A O 1
#